Protein AF-A0A5C6AZK7-F1 (afdb_monomer)

Nearest PDB structures (foldseek):
  2qna-assembly1_A  TM=3.137E-01  e=2.833E+00  Homo sapiens
  3w5k-assembly1_A 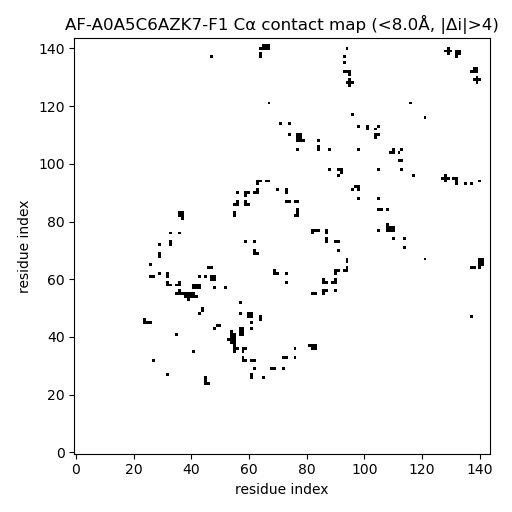 TM=3.340E-01  e=3.305E+00  Homo sapiens
  1qgr-assembly1_A  TM=3.904E-01  e=3.479E+00  Homo sapiens
  3ea5-assembly2_D  TM=3.467E-01  e=6.440E+00  Saccharomyces cerevisiae
  2gen-assembly1_A-2  TM=2.532E-01  e=9.710E+00  Pseudomonas aeruginosa PAO1

Solvent-accessible surface area (backbone atoms only — not comparable to full-atom values): 8734 Å² total; per-residue (Å²): 135,86,89,82,86,81,84,89,88,87,88,86,86,85,88,89,84,81,82,87,85,79,82,79,70,87,69,78,55,64,75,61,37,60,60,33,34,63,31,70,77,38,79,54,82,54,95,71,48,65,95,90,62,62,25,30,37,28,27,28,32,52,36,29,56,49,15,74,87,29,47,66,57,44,54,55,44,40,59,37,87,79,33,60,52,65,34,39,51,50,18,43,40,57,43,46,49,71,51,82,82,41,41,71,40,46,75,71,36,47,44,66,69,57,53,52,50,44,76,78,35,51,76,84,42,43,65,60,20,30,51,48,16,51,74,76,73,40,78,56,56,64,81,130

Structure (mmCIF, N/CA/C/O backbone):
data_AF-A0A5C6AZK7-F1
#
_entry.id   AF-A0A5C6AZK7-F1
#
loop_
_atom_site.group_PDB
_atom_site.id
_atom_site.type_symbol
_atom_site.label_atom_id
_atom_site.label_alt_id
_atom_site.label_comp_id
_atom_site.label_asym_id
_atom_site.label_entity_id
_atom_site.label_seq_id
_atom_site.pdbx_PDB_ins_code
_atom_site.Cartn_x
_atom_site.Cartn_y
_atom_site.Cartn_z
_atom_site.occupancy
_atom_site.B_iso_or_equiv
_atom_site.auth_seq_id
_atom_site.auth_comp_id
_atom_site.auth_asym_id
_atom_site.auth_atom_id
_atom_site.pdbx_PDB_model_num
ATOM 1 N N . MET A 1 1 ? -14.958 -15.723 -69.688 1.00 36.91 1 MET A N 1
ATOM 2 C CA . MET A 1 1 ? -13.549 -15.865 -69.261 1.00 36.91 1 MET A CA 1
ATOM 3 C C . MET A 1 1 ? -13.307 -14.846 -68.162 1.00 36.91 1 MET A C 1
ATOM 5 O O . MET A 1 1 ? -13.635 -13.685 -68.354 1.00 36.91 1 MET A O 1
ATOM 9 N N . ASN A 1 2 ? -12.886 -15.334 -66.996 1.00 36.19 2 ASN A N 1
ATOM 10 C CA . ASN A 1 2 ? -12.686 -14.588 -65.750 1.00 36.19 2 ASN A CA 1
ATOM 11 C C . ASN A 1 2 ? -11.473 -13.645 -65.801 1.00 36.19 2 ASN A C 1
ATOM 13 O O . ASN A 1 2 ? -10.623 -13.804 -66.673 1.00 36.19 2 ASN A O 1
ATOM 17 N N . THR A 1 3 ? -11.367 -12.823 -64.741 1.00 37.81 3 THR A N 1
ATOM 18 C CA . THR A 1 3 ? -10.213 -12.034 -64.236 1.00 37.81 3 THR A CA 1
ATOM 19 C C . THR A 1 3 ? -10.059 -10.628 -64.838 1.00 37.81 3 THR A C 1
ATOM 21 O O . THR A 1 3 ? -10.242 -10.465 -66.031 1.00 37.81 3 THR A O 1
ATOM 24 N N . LEU A 1 4 ? -9.775 -9.533 -64.115 1.00 42.53 4 LEU A N 1
ATOM 25 C CA . LEU A 1 4 ? -9.225 -9.289 -62.768 1.00 42.53 4 LEU A CA 1
ATOM 26 C C . LEU A 1 4 ? -9.571 -7.804 -62.416 1.00 42.53 4 LEU A C 1
ATOM 28 O O . LEU A 1 4 ? -9.311 -6.918 -63.219 1.00 42.53 4 LEU A O 1
ATOM 32 N N . HIS A 1 5 ? -10.429 -7.498 -61.440 1.00 37.88 5 HIS A N 1
ATOM 33 C CA . HIS A 1 5 ? -10.146 -7.147 -60.036 1.00 37.88 5 HIS A CA 1
ATOM 34 C C . HIS A 1 5 ? -9.378 -5.821 -59.767 1.00 37.88 5 HIS A C 1
ATOM 36 O O . HIS A 1 5 ? -8.161 -5.756 -59.867 1.00 37.88 5 HIS A O 1
ATOM 42 N N . LYS A 1 6 ? -10.150 -4.817 -59.311 1.00 38.66 6 LYS A N 1
ATOM 43 C CA . LYS A 1 6 ? -9.843 -3.757 -58.323 1.00 38.66 6 LYS A CA 1
ATOM 44 C C . LYS A 1 6 ? -8.545 -2.945 -58.488 1.00 38.66 6 LYS A C 1
ATOM 46 O O . LYS A 1 6 ? -7.556 -3.178 -57.803 1.00 38.66 6 LYS A O 1
ATOM 51 N N . SER A 1 7 ? -8.644 -1.867 -59.263 1.00 47.25 7 SER A N 1
ATOM 52 C CA . SER A 1 7 ? -7.929 -0.615 -58.978 1.00 47.25 7 SER A CA 1
ATOM 53 C C . SER A 1 7 ? -8.542 0.060 -57.744 1.00 47.25 7 SER A C 1
ATOM 55 O O . SER A 1 7 ? -9.745 -0.063 -57.527 1.00 47.25 7 SER A O 1
ATOM 57 N N . SER A 1 8 ? -7.724 0.802 -56.994 1.00 46.00 8 SER A N 1
ATOM 58 C CA . SER A 1 8 ? -8.048 1.518 -55.744 1.00 46.00 8 SER A CA 1
ATOM 59 C C . SER A 1 8 ? -7.886 0.674 -54.485 1.00 46.00 8 SER A C 1
ATOM 61 O O . SER A 1 8 ? -8.872 0.144 -53.997 1.00 46.00 8 SER A O 1
ATOM 63 N N . GLN A 1 9 ? -6.649 0.569 -53.978 1.00 43.56 9 GLN A N 1
ATOM 64 C CA . GLN A 1 9 ? -6.255 0.583 -52.551 1.00 43.56 9 GLN A CA 1
ATOM 65 C C . GLN A 1 9 ? -4.728 0.371 -52.462 1.00 43.56 9 GLN A C 1
ATOM 67 O O . GLN A 1 9 ? -4.267 -0.720 -52.153 1.00 43.56 9 GLN A O 1
ATOM 72 N N . LEU A 1 10 ? -3.920 1.384 -52.798 1.00 39.22 10 LEU A N 1
ATOM 73 C CA . LEU A 1 10 ? -2.449 1.313 -52.658 1.00 39.22 10 LEU A CA 1
ATOM 74 C C . LEU A 1 10 ? -1.818 2.608 -52.111 1.00 39.22 10 LEU A C 1
ATOM 76 O O . LEU A 1 10 ? -0.630 2.845 -52.277 1.00 39.22 10 LEU A O 1
ATOM 80 N N . PHE A 1 11 ? -2.594 3.441 -51.415 1.00 41.31 11 PHE A N 1
ATOM 81 C CA . PHE A 1 11 ? -2.104 4.676 -50.789 1.00 41.31 11 PHE A CA 1
ATOM 82 C C . PHE A 1 11 ? -2.561 4.755 -49.325 1.00 41.31 11 PHE A C 1
ATOM 84 O O . PHE A 1 11 ? -3.326 5.626 -48.937 1.00 41.31 11 PHE A O 1
ATOM 91 N N . ALA A 1 12 ? -2.151 3.779 -48.514 1.00 40.50 12 ALA A N 1
ATOM 92 C CA . ALA A 1 12 ? -2.325 3.818 -47.056 1.00 40.50 12 ALA A CA 1
ATOM 93 C C . ALA A 1 12 ? -1.260 2.970 -46.335 1.00 40.50 12 ALA A C 1
ATOM 95 O O . ALA A 1 12 ? -1.539 2.293 -45.353 1.00 40.50 12 ALA A O 1
ATOM 96 N N . LEU A 1 13 ? -0.032 2.966 -46.853 1.00 44.59 13 LEU A N 1
ATOM 97 C CA . LEU A 1 13 ? 1.117 2.319 -46.225 1.00 44.59 13 LEU A CA 1
ATOM 98 C C . LEU A 1 13 ? 2.269 3.314 -46.214 1.00 44.59 13 LEU A C 1
ATOM 100 O O . LEU A 1 13 ? 3.119 3.251 -47.089 1.00 44.59 13 LEU A O 1
ATOM 104 N N . LEU A 1 14 ? 2.248 4.268 -45.281 1.00 43.28 14 LEU A N 1
ATOM 105 C CA . LEU A 1 14 ? 3.421 4.999 -44.785 1.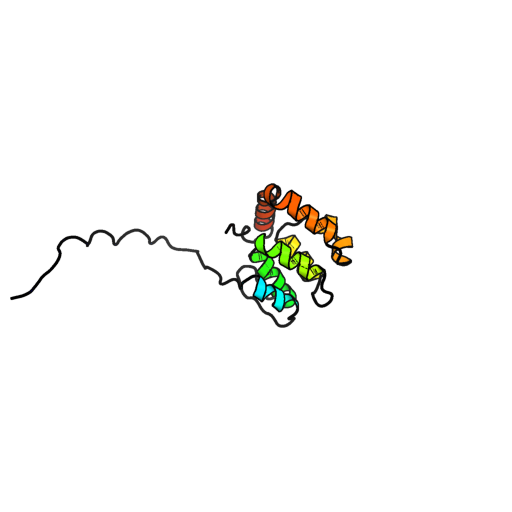00 43.28 14 LEU A CA 1
ATOM 106 C C . LEU A 1 14 ? 2.964 6.010 -43.722 1.00 43.28 14 LEU A C 1
ATOM 108 O O . LEU A 1 14 ? 2.045 6.778 -43.980 1.00 43.28 14 LEU A O 1
ATOM 112 N N . LEU A 1 15 ? 3.668 6.021 -42.582 1.00 43.25 15 LEU A N 1
ATOM 113 C CA . LEU A 1 15 ? 3.559 6.931 -41.421 1.00 43.25 15 LEU A CA 1
ATOM 114 C C . LEU A 1 15 ? 2.761 6.451 -40.197 1.00 43.25 15 LEU A C 1
ATOM 116 O O . LEU A 1 15 ? 1.959 7.199 -39.662 1.00 43.25 15 LEU A O 1
ATOM 120 N N . PHE A 1 16 ? 3.100 5.280 -39.653 1.00 41.47 16 PHE A N 1
ATOM 121 C CA . PHE A 1 16 ? 3.199 5.127 -38.190 1.00 41.47 16 PHE A CA 1
ATOM 122 C C . PHE A 1 16 ? 4.392 4.228 -37.853 1.00 41.47 16 PHE A C 1
ATOM 124 O O . PHE A 1 16 ? 4.260 3.097 -37.406 1.00 41.47 16 PHE A O 1
ATOM 131 N N . ALA A 1 17 ? 5.587 4.743 -38.135 1.00 43.84 17 ALA A N 1
ATOM 132 C CA . ALA A 1 17 ? 6.837 4.223 -37.600 1.00 43.84 17 ALA A CA 1
ATOM 133 C C . ALA A 1 17 ? 7.568 5.393 -36.931 1.00 43.84 17 ALA A C 1
ATOM 135 O O . ALA A 1 17 ? 8.399 6.056 -37.546 1.00 43.84 17 ALA A O 1
ATOM 136 N N . VAL A 1 18 ? 7.204 5.670 -35.677 1.00 46.47 18 VAL A N 1
ATOM 137 C CA . VAL A 1 18 ? 8.073 6.363 -34.720 1.00 46.47 18 VAL A CA 1
ATOM 138 C C . VAL A 1 18 ? 8.263 5.392 -33.561 1.00 46.47 18 VAL A C 1
ATOM 140 O O . VAL A 1 18 ? 7.301 4.879 -32.996 1.00 46.47 18 VAL A O 1
ATOM 143 N N . ALA A 1 19 ? 9.522 5.058 -33.322 1.00 43.28 19 ALA A N 1
ATOM 144 C CA . ALA A 1 19 ? 9.987 3.991 -32.457 1.00 43.28 19 ALA A CA 1
ATOM 145 C C . ALA A 1 19 ? 10.154 4.440 -30.994 1.00 43.28 19 ALA A C 1
ATOM 147 O O . ALA A 1 19 ? 10.606 5.557 -30.757 1.00 43.28 19 ALA A O 1
ATOM 148 N N . GLY A 1 20 ? 9.888 3.503 -30.067 1.00 37.19 20 GLY A N 1
ATOM 149 C CA . GLY A 1 20 ? 10.404 3.434 -28.685 1.00 37.19 20 GLY A CA 1
ATOM 150 C C . GLY A 1 20 ? 9.690 4.339 -27.669 1.00 37.19 20 GLY A C 1
ATOM 151 O O . GLY A 1 20 ? 9.679 5.545 -27.835 1.00 37.19 20 GLY A O 1
ATOM 152 N N . CYS A 1 21 ? 9.074 3.882 -26.577 1.00 34.00 21 CYS A N 1
ATOM 153 C CA . CYS A 1 21 ? 9.096 2.595 -25.887 1.00 34.00 21 CYS A CA 1
ATOM 154 C C . CYS A 1 21 ? 7.698 2.336 -25.304 1.00 34.00 21 CYS A C 1
ATOM 156 O O . CYS A 1 21 ? 7.207 3.113 -24.490 1.00 34.00 21 CYS A O 1
ATOM 158 N N . GLY A 1 22 ? 7.063 1.247 -25.720 1.00 38.22 22 GLY A N 1
ATOM 159 C CA . GLY A 1 22 ? 5.815 0.755 -25.150 1.00 38.22 22 GLY A CA 1
ATOM 160 C C . GLY A 1 22 ? 5.966 -0.730 -24.890 1.00 38.22 22 GLY A C 1
ATOM 161 O O . GLY A 1 22 ? 5.297 -1.534 -25.528 1.00 38.22 22 GLY A O 1
ATOM 162 N N . GLU A 1 23 ? 6.908 -1.115 -24.028 1.00 41.06 23 GLU A N 1
ATOM 163 C CA . GLU A 1 23 ? 6.880 -2.470 -23.489 1.00 41.06 23 GLU A CA 1
ATOM 164 C C . GLU A 1 23 ? 5.605 -2.562 -22.646 1.00 41.06 23 GLU A C 1
ATOM 166 O O . GLU A 1 23 ? 5.525 -2.035 -21.536 1.00 41.06 23 GLU A O 1
ATOM 171 N N . SER A 1 24 ? 4.551 -3.162 -23.204 1.00 53.34 24 SER A N 1
ATOM 172 C CA . SER A 1 24 ? 3.412 -3.598 -22.409 1.00 53.34 24 SER A CA 1
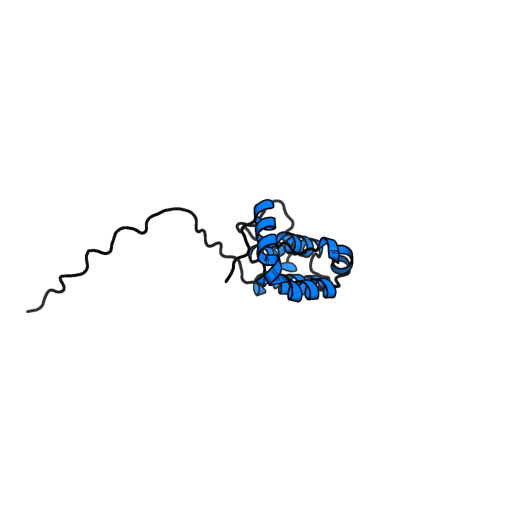ATOM 173 C C . SER A 1 24 ? 3.920 -4.737 -21.536 1.00 53.34 24 SER A C 1
ATOM 175 O O . SER A 1 24 ? 3.913 -5.900 -21.932 1.00 53.34 24 SER A O 1
ATOM 177 N N . TYR A 1 25 ? 4.461 -4.394 -20.374 1.00 62.25 25 TYR A N 1
ATOM 178 C CA . TYR A 1 25 ? 4.829 -5.394 -19.392 1.00 62.25 25 TYR A CA 1
ATOM 179 C C . TYR A 1 25 ? 3.558 -6.139 -18.996 1.00 62.25 25 TYR A C 1
ATOM 181 O O . TYR A 1 25 ? 2.588 -5.502 -18.567 1.00 62.25 25 TYR A O 1
ATOM 189 N N . ASP A 1 26 ? 3.578 -7.458 -19.180 1.00 75.31 26 ASP A N 1
ATOM 190 C CA . ASP A 1 26 ? 2.523 -8.365 -18.746 1.00 75.31 26 ASP A CA 1
ATOM 191 C C . ASP A 1 26 ? 2.563 -8.413 -17.215 1.00 75.31 26 ASP A C 1
ATOM 193 O O . ASP A 1 26 ? 3.343 -9.143 -16.597 1.00 75.31 26 ASP A O 1
ATOM 197 N N . VAL A 1 27 ? 1.843 -7.478 -16.593 1.00 80.75 27 VAL A N 1
ATOM 198 C CA . VAL A 1 27 ? 1.673 -7.459 -15.144 1.00 80.75 27 VAL A CA 1
ATOM 199 C C . VAL A 1 27 ? 0.572 -8.467 -14.835 1.00 80.75 27 VAL A C 1
ATOM 201 O O . VAL A 1 27 ? -0.524 -8.310 -15.376 1.00 80.75 27 VAL A O 1
ATOM 204 N N . PRO A 1 28 ? 0.831 -9.483 -13.990 1.00 89.38 28 PRO A N 1
ATOM 205 C CA . PRO A 1 28 ? -0.190 -10.458 -13.643 1.00 89.38 28 PRO A CA 1
ATOM 206 C C . PRO A 1 28 ? -1.428 -9.783 -13.039 1.00 89.38 28 PRO A C 1
ATOM 208 O O . PRO A 1 28 ? -1.303 -8.727 -12.409 1.00 89.38 28 PRO A O 1
ATOM 211 N N . PRO A 1 29 ? -2.620 -10.374 -13.208 1.00 91.75 29 PRO A N 1
ATOM 212 C CA . PRO A 1 29 ? -3.846 -9.818 -12.657 1.00 91.75 29 PRO A CA 1
ATOM 213 C C . PRO A 1 29 ? -3.784 -9.743 -11.127 1.00 91.75 29 PRO A C 1
ATOM 215 O O . PRO A 1 29 ? -3.146 -10.574 -10.475 1.00 91.75 29 PRO A O 1
ATOM 218 N N . VAL A 1 30 ? -4.491 -8.761 -10.561 1.00 93.38 30 VAL A N 1
ATOM 219 C CA . VAL A 1 30 ? -4.533 -8.493 -9.113 1.00 93.38 30 VAL A CA 1
ATOM 220 C C . VAL A 1 30 ? -4.880 -9.752 -8.314 1.00 93.38 30 VAL A C 1
ATOM 222 O O . VAL A 1 30 ? -4.165 -10.077 -7.372 1.00 93.38 30 VAL A O 1
ATOM 225 N N . ASP A 1 31 ? -5.891 -10.513 -8.742 1.00 93.62 31 ASP A N 1
ATOM 226 C CA . ASP A 1 31 ? -6.330 -11.734 -8.051 1.00 93.62 31 ASP A CA 1
ATOM 227 C C . ASP A 1 31 ? -5.236 -12.806 -7.986 1.00 93.62 31 ASP A C 1
ATOM 229 O O . ASP A 1 31 ? -5.093 -13.498 -6.980 1.00 93.62 31 ASP A O 1
ATOM 233 N N . GLN A 1 32 ? -4.427 -12.934 -9.042 1.00 94.12 32 GLN A N 1
ATOM 234 C CA . GLN A 1 32 ? -3.290 -13.850 -9.029 1.00 94.12 32 GLN A CA 1
ATOM 235 C C . GLN A 1 32 ? -2.228 -13.356 -8.045 1.00 94.12 32 GLN A C 1
ATOM 237 O O . GLN A 1 32 ? -1.731 -14.130 -7.233 1.00 94.12 32 GLN A O 1
ATOM 242 N N . LEU A 1 33 ? -1.892 -12.065 -8.091 1.00 93.56 33 LEU A N 1
ATOM 243 C CA . LEU A 1 33 ? -0.895 -11.480 -7.193 1.00 93.56 33 LEU A CA 1
ATOM 244 C C . LEU A 1 33 ? -1.322 -11.540 -5.722 1.00 93.56 33 LEU A C 1
ATOM 246 O O . LEU A 1 33 ? -0.460 -11.694 -4.863 1.00 93.56 33 LEU A O 1
ATOM 250 N N . ALA A 1 34 ? -2.624 -11.478 -5.433 1.00 94.31 34 ALA A N 1
ATOM 251 C CA . ALA A 1 34 ? -3.165 -11.642 -4.087 1.00 94.31 34 ALA A CA 1
ATOM 252 C C . ALA A 1 34 ? -2.790 -13.005 -3.483 1.00 94.31 34 ALA A C 1
ATOM 254 O O . ALA A 1 34 ? -2.380 -13.078 -2.328 1.00 94.31 34 ALA A O 1
ATOM 255 N N . VAL A 1 35 ? -2.864 -14.079 -4.278 1.00 94.25 35 VAL A N 1
ATOM 256 C CA . VAL A 1 35 ? -2.426 -15.424 -3.865 1.00 94.25 35 VAL A CA 1
ATOM 257 C C . VAL A 1 35 ? -0.914 -15.449 -3.626 1.00 94.25 35 VAL A C 1
ATOM 259 O O . VAL A 1 35 ? -0.439 -16.004 -2.635 1.00 94.25 35 VAL A O 1
ATOM 262 N N . GLU A 1 36 ? -0.150 -14.814 -4.513 1.00 94.94 36 GLU A N 1
ATOM 263 C CA . GLU A 1 36 ? 1.315 -14.817 -4.465 1.00 94.94 36 GLU A CA 1
ATOM 264 C C . GLU A 1 36 ? 1.901 -13.989 -3.308 1.00 94.94 36 GLU A C 1
ATOM 266 O O . GLU A 1 36 ? 3.065 -14.178 -2.960 1.00 94.94 36 GLU A O 1
ATOM 271 N N . LEU A 1 37 ? 1.114 -13.133 -2.640 1.00 94.38 37 LEU A N 1
ATOM 272 C CA . LEU A 1 37 ? 1.542 -12.430 -1.419 1.00 94.38 37 LEU A CA 1
ATOM 273 C C . LEU A 1 37 ? 1.930 -13.381 -0.278 1.00 94.38 37 LEU A C 1
ATOM 275 O O . LEU A 1 37 ? 2.708 -13.004 0.595 1.00 94.38 37 LEU A O 1
ATOM 279 N N . ARG A 1 38 ? 1.423 -14.618 -0.285 1.00 93.31 38 ARG A N 1
ATOM 280 C CA . ARG A 1 38 ? 1.798 -15.658 0.687 1.00 93.31 38 ARG A CA 1
ATOM 281 C C . ARG A 1 38 ? 2.969 -16.520 0.226 1.00 93.31 38 ARG A C 1
ATOM 283 O O . ARG A 1 38 ? 3.436 -17.369 0.978 1.00 93.31 38 ARG A O 1
ATOM 290 N N . ASN A 1 39 ? 3.420 -16.355 -1.016 1.00 91.88 39 ASN A N 1
ATOM 291 C CA . ASN A 1 39 ? 4.425 -17.210 -1.623 1.00 91.88 39 ASN A CA 1
ATOM 292 C C . ASN A 1 39 ? 5.814 -16.556 -1.535 1.00 91.88 39 ASN A C 1
ATOM 294 O O . ASN A 1 39 ? 6.162 -15.717 -2.372 1.00 91.88 39 ASN A O 1
ATOM 298 N N . PRO A 1 40 ? 6.671 -16.973 -0.584 1.00 85.75 40 PRO A N 1
ATOM 299 C CA . PRO A 1 40 ? 8.022 -16.448 -0.460 1.00 85.75 40 PRO A CA 1
ATOM 300 C C . PRO A 1 40 ? 8.950 -16.946 -1.564 1.00 85.75 40 PRO A C 1
ATOM 302 O O . PRO A 1 40 ? 10.133 -16.648 -1.502 1.00 85.75 40 PRO A O 1
ATOM 305 N N . GLU A 1 41 ? 8.463 -17.679 -2.568 1.00 88.00 41 GLU A N 1
ATOM 306 C CA . GLU A 1 41 ? 9.238 -18.013 -3.758 1.00 88.00 41 GLU A CA 1
ATOM 307 C C . GLU A 1 41 ? 8.819 -17.238 -5.008 1.00 88.00 41 GLU A C 1
ATOM 309 O O . GLU A 1 41 ? 9.522 -17.279 -6.023 1.00 88.00 41 GLU A O 1
ATOM 314 N N . TYR A 1 42 ? 7.734 -16.466 -4.951 1.00 89.56 42 TYR A N 1
ATOM 315 C CA . TYR A 1 42 ? 7.258 -15.719 -6.104 1.00 89.56 42 TYR A CA 1
ATOM 316 C C . TYR A 1 42 ? 8.268 -14.652 -6.554 1.00 89.56 42 TYR A C 1
ATOM 318 O O . TYR A 1 42 ? 8.639 -13.752 -5.806 1.00 89.56 42 TYR A O 1
ATOM 326 N N . ARG A 1 43 ? 8.726 -14.730 -7.808 1.00 86.94 43 ARG A N 1
ATOM 327 C CA . ARG A 1 43 ? 9.668 -13.763 -8.394 1.00 86.94 43 ARG A CA 1
ATOM 328 C C . ARG A 1 43 ? 9.028 -13.065 -9.585 1.00 86.94 43 ARG A C 1
ATOM 330 O O . ARG A 1 43 ? 9.017 -13.594 -10.694 1.00 86.94 43 ARG A O 1
ATOM 337 N N . TRP A 1 44 ? 8.567 -11.838 -9.384 1.00 86.06 44 TRP A N 1
ATOM 338 C CA . TRP A 1 44 ? 8.176 -10.962 -10.486 1.00 86.06 44 TRP A CA 1
ATOM 339 C C . TRP A 1 44 ? 9.388 -10.208 -11.040 1.00 86.06 44 TRP A C 1
ATOM 341 O O . TRP A 1 44 ? 10.215 -9.735 -10.264 1.00 86.06 44 TRP A O 1
ATOM 351 N N . LYS A 1 45 ? 9.493 -10.096 -12.371 1.00 83.44 45 LYS A N 1
ATOM 352 C CA . LYS A 1 45 ? 10.607 -9.441 -13.091 1.00 83.44 45 LYS A CA 1
ATOM 353 C C . LYS A 1 45 ? 10.162 -8.253 -13.958 1.00 83.44 45 LYS A C 1
ATOM 355 O O . LYS A 1 45 ? 10.804 -7.942 -14.954 1.00 83.44 45 LYS A O 1
ATOM 360 N N . GLY A 1 46 ? 9.038 -7.622 -13.620 1.00 80.88 46 GLY A N 1
ATOM 361 C CA . GLY A 1 46 ? 8.522 -6.480 -14.379 1.00 80.88 46 GLY A CA 1
ATOM 362 C C . GLY A 1 46 ? 9.268 -5.162 -14.113 1.00 80.88 46 GLY A C 1
ATOM 363 O O . GLY A 1 46 ? 10.266 -5.144 -13.399 1.00 80.88 46 GLY A O 1
ATOM 364 N N . PRO A 1 47 ? 8.777 -4.030 -14.642 1.00 75.25 47 PRO A N 1
ATOM 365 C CA . PRO A 1 47 ? 9.496 -2.749 -14.661 1.00 75.25 47 PRO A CA 1
ATOM 366 C C . PRO A 1 47 ? 9.699 -2.144 -13.268 1.00 75.25 47 PRO A C 1
ATOM 368 O O . PRO A 1 47 ? 10.629 -1.375 -13.056 1.00 75.25 47 PRO A O 1
ATOM 371 N N . CYS A 1 48 ? 8.842 -2.508 -12.310 1.00 77.62 48 CYS A N 1
ATOM 372 C CA . CYS A 1 48 ? 8.983 -2.115 -10.911 1.00 77.62 48 CYS A CA 1
ATOM 373 C C . CYS A 1 48 ? 9.771 -3.166 -10.080 1.00 77.62 48 CYS A C 1
ATOM 375 O O . CYS A 1 48 ? 9.935 -3.008 -8.866 1.00 77.62 48 CYS A O 1
ATOM 377 N N . SER A 1 49 ? 10.277 -4.242 -10.701 1.00 75.38 49 SER A N 1
ATOM 378 C CA . SER A 1 49 ? 11.114 -5.258 -10.046 1.00 75.38 49 SER A CA 1
ATOM 379 C C . SER A 1 49 ? 12.506 -4.713 -9.727 1.00 75.38 49 SER A C 1
ATOM 381 O O . SER A 1 49 ? 13.109 -4.002 -10.528 1.00 75.38 49 SER A O 1
ATOM 383 N N . ARG A 1 50 ? 13.041 -5.090 -8.563 1.00 68.50 50 ARG A N 1
ATOM 384 C CA . ARG A 1 50 ? 14.470 -4.994 -8.254 1.00 68.50 50 ARG A CA 1
ATOM 385 C C . ARG A 1 50 ? 14.932 -6.364 -7.766 1.00 68.50 50 ARG A C 1
ATOM 387 O O . ARG A 1 50 ? 14.281 -6.960 -6.913 1.00 68.50 50 ARG A O 1
ATOM 394 N N . GLU A 1 51 ? 16.001 -6.884 -8.362 1.00 63.44 51 GLU A N 1
ATOM 395 C CA . GLU A 1 51 ? 16.463 -8.267 -8.151 1.00 63.44 51 GLU A CA 1
ATOM 396 C C . GLU A 1 51 ? 17.056 -8.520 -6.753 1.00 63.44 51 GLU A C 1
ATOM 398 O O . GLU A 1 51 ? 17.286 -9.666 -6.383 1.00 63.44 51 GLU A O 1
ATOM 403 N N . ASP A 1 52 ? 17.287 -7.470 -5.965 1.00 68.00 52 ASP A N 1
ATOM 404 C CA . ASP A 1 52 ? 17.949 -7.508 -4.660 1.00 68.00 52 ASP A CA 1
ATOM 405 C C . ASP A 1 52 ? 17.006 -7.781 -3.473 1.00 68.00 52 ASP A C 1
ATOM 407 O O . ASP A 1 52 ? 17.434 -7.665 -2.324 1.00 68.00 52 ASP A O 1
ATOM 411 N N . ARG A 1 53 ? 15.727 -8.121 -3.703 1.00 67.81 53 ARG A N 1
ATOM 412 C CA . ARG A 1 53 ? 14.705 -8.129 -2.641 1.00 67.81 53 ARG A CA 1
ATOM 413 C C . ARG A 1 53 ? 14.032 -9.482 -2.368 1.00 67.81 53 ARG A C 1
ATOM 415 O O . ARG A 1 53 ? 14.144 -10.442 -3.123 1.00 67.81 53 ARG A O 1
ATOM 422 N N . ILE A 1 54 ? 13.358 -9.550 -1.214 1.00 69.69 54 ILE A N 1
ATOM 423 C CA . ILE A 1 54 ? 12.654 -10.737 -0.701 1.00 69.69 54 ILE A CA 1
ATOM 424 C C . ILE A 1 54 ? 11.423 -11.041 -1.573 1.00 69.69 54 ILE A C 1
ATOM 426 O O . ILE A 1 54 ? 10.730 -10.108 -1.956 1.00 69.69 54 ILE A O 1
ATOM 430 N N . PRO A 1 55 ? 11.071 -12.305 -1.848 1.00 73.81 55 PRO A N 1
ATOM 431 C CA . PRO A 1 55 ? 10.098 -12.644 -2.899 1.00 73.81 55 PRO A CA 1
ATOM 432 C C . PRO A 1 55 ? 8.645 -12.233 -2.605 1.00 73.81 55 PRO A C 1
ATOM 434 O O . PRO A 1 55 ? 7.946 -11.804 -3.517 1.00 73.81 55 PRO A O 1
ATOM 437 N N . VAL A 1 56 ? 8.203 -12.235 -1.340 1.00 75.62 56 VAL A N 1
ATOM 438 C CA . VAL A 1 56 ? 6.883 -11.676 -0.955 1.00 75.62 56 VAL A CA 1
ATOM 439 C C . VAL A 1 56 ? 6.759 -10.204 -1.371 1.00 75.62 56 VAL A C 1
ATOM 441 O O . VAL A 1 56 ? 5.722 -9.762 -1.872 1.00 75.62 56 VAL A O 1
ATOM 444 N N . LEU A 1 57 ? 7.862 -9.457 -1.295 1.00 83.56 57 LEU A N 1
ATOM 445 C CA . LEU A 1 57 ? 7.914 -8.087 -1.783 1.00 83.56 57 LEU A CA 1
ATOM 446 C C . LEU A 1 57 ? 7.765 -8.009 -3.311 1.00 83.56 57 LEU A C 1
ATOM 448 O O . LEU A 1 57 ? 7.295 -6.995 -3.817 1.00 83.56 57 LEU A O 1
ATOM 452 N N . HIS A 1 58 ? 8.121 -9.045 -4.079 1.00 87.94 58 HIS A N 1
ATOM 453 C CA . HIS A 1 58 ? 7.917 -9.032 -5.532 1.00 87.94 58 HIS A CA 1
ATOM 454 C C . HIS A 1 58 ? 6.427 -9.040 -5.898 1.00 87.94 58 HIS A C 1
ATOM 456 O O . HIS A 1 58 ? 6.047 -8.335 -6.832 1.00 87.94 58 HIS A O 1
ATOM 462 N N . ALA A 1 59 ? 5.584 -9.786 -5.173 1.00 92.69 59 ALA A N 1
ATOM 463 C CA . ALA A 1 59 ? 4.130 -9.759 -5.368 1.00 92.69 59 ALA A CA 1
ATOM 464 C C . ALA A 1 59 ? 3.548 -8.394 -4.972 1.00 92.69 59 ALA A C 1
ATOM 466 O O . ALA A 1 59 ? 2.856 -7.757 -5.768 1.00 92.69 59 ALA A O 1
ATOM 467 N N . ALA A 1 60 ? 3.919 -7.891 -3.792 1.00 94.25 60 ALA A N 1
ATOM 468 C CA . ALA A 1 60 ? 3.481 -6.585 -3.304 1.00 94.25 60 ALA A CA 1
ATOM 469 C C . ALA A 1 60 ? 3.926 -5.426 -4.224 1.00 94.25 60 ALA A C 1
ATOM 471 O O . ALA A 1 60 ? 3.148 -4.519 -4.509 1.00 94.25 60 ALA A O 1
ATOM 472 N N . ARG A 1 61 ? 5.138 -5.475 -4.790 1.00 90.19 61 ARG A N 1
ATOM 473 C CA . ARG A 1 61 ? 5.613 -4.490 -5.783 1.00 90.19 61 ARG A CA 1
ATOM 474 C C . ARG A 1 61 ? 4.921 -4.614 -7.127 1.00 90.19 61 ARG A C 1
ATOM 476 O O . ARG A 1 61 ? 4.711 -3.600 -7.786 1.00 90.19 61 ARG A O 1
ATOM 483 N N . ALA A 1 62 ? 4.586 -5.828 -7.564 1.00 91.88 62 ALA A N 1
ATOM 484 C CA . ALA A 1 62 ? 3.787 -6.004 -8.772 1.00 91.88 62 ALA A CA 1
ATOM 485 C C . ALA A 1 62 ? 2.440 -5.286 -8.613 1.00 91.88 62 ALA A C 1
ATOM 487 O O . ALA A 1 62 ? 2.070 -4.492 -9.477 1.00 91.88 62 ALA A O 1
ATOM 488 N N . LEU A 1 63 ? 1.790 -5.454 -7.456 1.00 94.00 63 LEU A N 1
ATOM 489 C CA . LEU A 1 63 ? 0.587 -4.716 -7.063 1.00 94.00 63 LEU A CA 1
ATOM 490 C C . LEU A 1 63 ? 0.835 -3.197 -6.998 1.00 94.00 63 LEU A C 1
ATOM 492 O O . LEU A 1 63 ? 0.077 -2.427 -7.583 1.00 94.00 63 LEU A O 1
ATOM 496 N N . ALA A 1 64 ? 1.943 -2.743 -6.406 1.00 92.62 64 ALA A N 1
ATOM 497 C CA . ALA A 1 64 ? 2.314 -1.324 -6.410 1.00 92.62 64 ALA A CA 1
ATOM 498 C C . ALA A 1 64 ? 2.550 -0.762 -7.824 1.00 92.62 64 ALA A C 1
ATOM 500 O O . ALA A 1 64 ? 2.367 0.432 -8.070 1.00 92.62 64 ALA A O 1
ATOM 501 N N . CYS A 1 65 ? 2.958 -1.603 -8.775 1.00 90.19 65 CYS A N 1
ATOM 502 C CA . CYS A 1 65 ? 3.117 -1.221 -10.174 1.00 90.19 65 CYS A CA 1
ATOM 503 C C . CYS A 1 65 ? 1.769 -1.077 -10.896 1.00 90.19 65 CYS A C 1
ATOM 505 O O . CYS A 1 65 ? 1.660 -0.244 -11.796 1.00 90.19 65 CYS A O 1
ATOM 507 N N . ILE A 1 66 ? 0.753 -1.849 -10.492 1.00 91.19 66 ILE A N 1
ATOM 508 C CA . ILE A 1 66 ? -0.639 -1.680 -10.937 1.00 91.19 66 ILE A CA 1
ATOM 509 C C . ILE A 1 66 ? -1.187 -0.348 -10.402 1.00 91.19 66 ILE A C 1
ATOM 511 O O . ILE A 1 66 ? -1.690 0.465 -11.177 1.00 91.19 66 ILE A O 1
ATOM 515 N N . GLY A 1 67 ? -0.994 -0.079 -9.107 1.00 91.12 67 GLY A N 1
ATOM 516 C CA . GLY A 1 67 ? -1.361 1.182 -8.466 1.00 91.12 67 GLY A CA 1
ATOM 517 C C . GLY A 1 67 ? -2.738 1.143 -7.804 1.00 91.12 67 GLY A C 1
ATOM 518 O O . GLY A 1 67 ? -3.006 0.236 -7.024 1.00 91.12 67 GLY A O 1
ATOM 519 N N . ASP A 1 68 ? -3.589 2.136 -8.072 1.00 93.06 68 ASP A N 1
ATOM 520 C CA . ASP A 1 68 ? -4.851 2.372 -7.346 1.00 93.06 68 ASP A CA 1
ATOM 521 C C . ASP A 1 68 ? -5.761 1.129 -7.285 1.00 93.06 68 ASP A C 1
ATOM 523 O O . ASP A 1 68 ? -6.301 0.824 -6.222 1.00 93.06 68 ASP A O 1
ATOM 527 N N . ASP A 1 69 ? -5.866 0.370 -8.382 1.00 92.25 69 ASP A N 1
ATOM 528 C CA . ASP A 1 69 ? -6.696 -0.846 -8.460 1.00 92.25 69 ASP A CA 1
ATOM 529 C C . ASP A 1 69 ? -6.236 -1.949 -7.492 1.00 92.25 69 ASP A C 1
ATOM 531 O O . ASP A 1 69 ? -7.022 -2.804 -7.091 1.00 92.25 69 ASP A O 1
ATOM 535 N N . ALA A 1 70 ? -4.961 -1.934 -7.100 1.00 95.56 70 ALA A N 1
ATOM 536 C CA . ALA A 1 70 ? -4.384 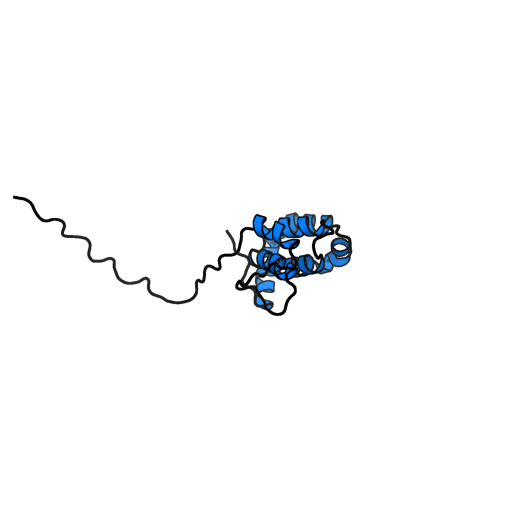-2.916 -6.194 1.00 95.56 70 ALA A CA 1
ATOM 537 C C . ALA A 1 70 ? -4.522 -2.536 -4.713 1.00 95.56 70 ALA A C 1
ATOM 539 O O . ALA A 1 70 ? -4.300 -3.382 -3.844 1.00 95.56 70 ALA A O 1
ATOM 540 N N . VAL A 1 71 ? -4.885 -1.286 -4.400 1.00 97.00 71 VAL A N 1
ATOM 541 C CA . VAL A 1 71 ? -4.967 -0.805 -3.013 1.00 97.00 71 VAL A CA 1
ATOM 542 C C . VAL A 1 71 ? -5.938 -1.634 -2.164 1.00 97.00 71 VAL A C 1
ATOM 544 O O . VAL A 1 71 ? -5.518 -2.069 -1.093 1.00 97.00 71 VAL A O 1
ATOM 547 N N . PRO A 1 72 ? -7.175 -1.948 -2.609 1.00 97.81 72 PRO A N 1
ATOM 548 C CA . PRO A 1 72 ? -8.080 -2.785 -1.818 1.00 97.81 72 PRO A CA 1
ATOM 549 C C . PRO A 1 72 ? -7.499 -4.171 -1.509 1.00 97.81 72 PRO A C 1
ATOM 551 O O . PRO A 1 72 ? -7.651 -4.670 -0.401 1.00 97.81 72 PRO A O 1
ATOM 554 N N . THR A 1 73 ? -6.785 -4.774 -2.464 1.00 98.06 73 THR A N 1
ATOM 555 C CA . THR A 1 73 ? -6.137 -6.084 -2.284 1.00 98.06 73 THR A CA 1
ATOM 556 C C . THR A 1 73 ? -4.994 -6.024 -1.278 1.00 98.06 73 THR A C 1
ATOM 558 O O . THR A 1 73 ? -4.866 -6.912 -0.443 1.00 98.06 73 THR A O 1
ATOM 561 N N . LEU A 1 74 ? -4.176 -4.971 -1.321 1.00 98.12 74 LEU A N 1
ATOM 562 C CA . LEU A 1 74 ? -3.098 -4.766 -0.351 1.00 98.12 74 LEU A CA 1
ATOM 563 C C . LEU A 1 74 ? -3.644 -4.521 1.065 1.00 98.12 74 LEU A C 1
ATOM 565 O O . LEU A 1 74 ? -3.092 -5.054 2.025 1.00 98.12 74 LEU A O 1
ATOM 569 N N . LEU A 1 75 ? -4.730 -3.754 1.203 1.00 98.31 75 LEU A N 1
ATOM 570 C CA . LEU A 1 75 ? -5.372 -3.498 2.498 1.00 98.31 75 LEU A CA 1
ATOM 571 C C . LEU A 1 75 ? -6.036 -4.756 3.072 1.00 98.31 75 LEU A C 1
ATOM 573 O O . LEU A 1 75 ? -5.914 -5.014 4.267 1.00 98.31 75 LEU A O 1
ATOM 577 N N . ASP A 1 76 ? -6.666 -5.582 2.234 1.00 98.00 76 ASP A N 1
ATOM 578 C CA . ASP A 1 76 ? -7.203 -6.874 2.671 1.00 98.00 76 ASP A CA 1
ATOM 579 C C . ASP A 1 76 ? -6.082 -7.836 3.096 1.00 98.00 76 ASP A C 1
ATOM 581 O O . ASP A 1 76 ? -6.126 -8.413 4.182 1.00 98.00 76 ASP A O 1
ATOM 585 N N . ALA A 1 77 ? -5.006 -7.919 2.307 1.00 97.25 77 ALA A N 1
ATOM 586 C CA . ALA A 1 77 ? -3.843 -8.743 2.624 1.00 97.25 77 ALA A CA 1
ATOM 587 C C . ALA A 1 77 ? -3.121 -8.315 3.913 1.00 97.25 77 ALA A C 1
ATOM 589 O O . ALA A 1 77 ? -2.553 -9.155 4.608 1.00 97.25 77 ALA A O 1
ATOM 590 N N . ALA A 1 78 ? -3.162 -7.032 4.287 1.00 97.69 78 ALA A N 1
ATOM 591 C CA . ALA A 1 78 ? -2.593 -6.556 5.549 1.00 97.69 78 ALA A CA 1
ATOM 592 C C . ALA A 1 78 ? -3.220 -7.238 6.782 1.00 97.69 78 ALA A C 1
ATOM 594 O O . ALA A 1 78 ? -2.548 -7.417 7.801 1.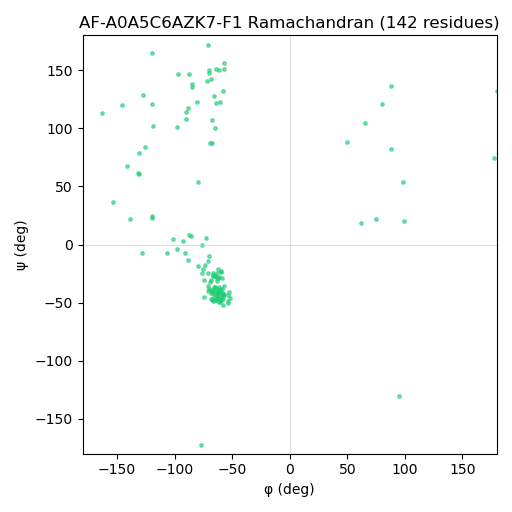00 97.69 78 ALA A O 1
ATOM 595 N N . LYS A 1 79 ? -4.487 -7.662 6.689 1.00 97.69 79 LYS A N 1
ATOM 596 C CA . LYS A 1 79 ? -5.225 -8.339 7.771 1.00 97.69 79 LYS A CA 1
ATOM 597 C C . LYS A 1 79 ? -4.758 -9.784 7.979 1.00 97.69 79 LYS A C 1
ATOM 599 O O . LYS A 1 79 ? -5.021 -10.375 9.025 1.00 97.69 79 LYS A O 1
ATOM 604 N N . ASP A 1 80 ? -4.062 -10.356 7.000 1.00 96.19 80 ASP A N 1
ATOM 605 C CA . ASP A 1 80 ? -3.667 -11.759 6.973 1.00 96.19 80 ASP A CA 1
ATOM 606 C C . ASP A 1 80 ? -2.310 -11.999 7.659 1.00 96.19 80 ASP A C 1
ATOM 608 O O . ASP A 1 80 ? -1.284 -11.509 7.174 1.00 96.19 80 ASP A O 1
ATOM 612 N N . PRO A 1 81 ? -2.250 -12.779 8.756 1.00 94.94 81 PRO A N 1
ATOM 613 C CA . PRO A 1 81 ? -1.008 -13.028 9.483 1.00 94.94 81 PRO A CA 1
ATOM 614 C C . PRO A 1 81 ? 0.071 -13.757 8.669 1.00 94.94 81 PRO A C 1
ATOM 616 O O . PRO A 1 81 ? 1.241 -13.658 9.037 1.00 94.94 81 PRO A O 1
ATOM 619 N N . GLU A 1 82 ? -0.288 -14.469 7.594 1.00 93.50 82 GLU A N 1
ATOM 620 C CA . GLU A 1 82 ? 0.672 -15.164 6.722 1.00 93.50 82 GLU A CA 1
ATOM 621 C C . GLU A 1 82 ? 1.365 -14.221 5.730 1.00 93.50 82 GLU A C 1
ATOM 623 O O . GLU A 1 82 ? 2.419 -14.557 5.188 1.00 93.50 82 GLU A O 1
ATOM 628 N N . VAL A 1 83 ? 0.798 -13.035 5.501 1.00 94.50 83 VAL A N 1
ATOM 629 C CA . VAL A 1 83 ? 1.373 -12.018 4.619 1.00 94.50 83 VAL A CA 1
ATOM 630 C C . VAL A 1 83 ? 2.391 -11.180 5.389 1.00 94.50 83 VAL A C 1
ATOM 632 O O . VAL A 1 83 ? 2.137 -10.727 6.512 1.00 94.50 83 VAL A O 1
ATOM 635 N N . ASP A 1 84 ? 3.544 -10.933 4.765 1.00 94.31 84 ASP A N 1
ATOM 636 C CA . ASP A 1 84 ? 4.553 -10.017 5.294 1.00 94.31 84 ASP A CA 1
ATOM 637 C C . ASP A 1 84 ? 4.039 -8.571 5.268 1.00 94.31 84 ASP A C 1
ATOM 639 O O . ASP A 1 84 ? 3.939 -7.933 4.216 1.00 94.31 84 ASP A O 1
ATOM 643 N N . ILE A 1 85 ? 3.726 -8.044 6.452 1.00 95.44 85 ILE A N 1
ATOM 644 C CA . ILE A 1 85 ? 3.137 -6.712 6.603 1.00 95.44 85 ILE A CA 1
ATOM 645 C C . ILE A 1 85 ? 4.087 -5.596 6.152 1.00 95.44 85 ILE A C 1
ATOM 647 O O . ILE A 1 85 ? 3.630 -4.555 5.684 1.00 95.44 85 ILE A O 1
ATOM 651 N N . ILE A 1 86 ? 5.404 -5.818 6.226 1.00 94.50 86 ILE A N 1
ATOM 652 C CA . ILE A 1 86 ? 6.398 -4.842 5.767 1.00 94.50 86 ILE A CA 1
ATOM 653 C C . ILE A 1 86 ? 6.347 -4.708 4.245 1.00 94.50 86 ILE A C 1
ATOM 655 O O . ILE A 1 86 ? 6.350 -3.594 3.725 1.00 94.50 86 ILE A O 1
ATOM 659 N N . SER A 1 87 ? 6.205 -5.822 3.523 1.00 93.31 87 SER A N 1
ATOM 660 C CA . SER A 1 87 ? 6.024 -5.797 2.071 1.00 93.31 87 SER A CA 1
ATOM 661 C C . SER A 1 87 ? 4.756 -5.050 1.646 1.00 93.31 87 SER A C 1
ATOM 663 O O . SER A 1 87 ? 4.780 -4.302 0.668 1.00 93.31 87 SER A O 1
ATOM 665 N N . VAL A 1 88 ? 3.660 -5.210 2.394 1.00 96.31 88 VAL A N 1
ATOM 666 C CA . VAL A 1 88 ? 2.406 -4.475 2.155 1.00 96.31 88 VAL A CA 1
ATOM 667 C C . VAL A 1 88 ? 2.574 -2.982 2.441 1.00 96.31 88 VAL A C 1
ATOM 669 O O . VAL A 1 88 ? 2.188 -2.157 1.613 1.00 96.31 88 VAL A O 1
ATOM 672 N N . HIS A 1 89 ? 3.189 -2.627 3.572 1.00 96.88 89 HIS A N 1
ATOM 673 C CA . HIS A 1 89 ? 3.518 -1.243 3.920 1.00 96.88 89 HIS A CA 1
ATOM 674 C C . HIS A 1 89 ? 4.327 -0.564 2.809 1.00 96.88 89 HIS A C 1
ATOM 676 O O . HIS A 1 89 ? 3.961 0.519 2.347 1.00 96.88 89 HIS A O 1
ATOM 682 N N . ASP A 1 90 ? 5.396 -1.214 2.346 1.00 93.50 90 ASP A N 1
ATOM 683 C CA . ASP A 1 90 ? 6.264 -0.681 1.299 1.00 93.50 90 ASP A CA 1
ATOM 684 C C . ASP A 1 90 ? 5.507 -0.496 -0.017 1.00 93.50 90 ASP A C 1
ATOM 686 O O . ASP A 1 90 ? 5.639 0.546 -0.653 1.00 93.50 90 ASP A O 1
ATOM 690 N N . ALA A 1 91 ? 4.665 -1.456 -0.407 1.00 94.69 91 ALA A N 1
ATOM 691 C CA . ALA A 1 91 ? 3.852 -1.346 -1.614 1.00 94.69 91 ALA A CA 1
ATOM 692 C C . ALA A 1 91 ? 2.851 -0.184 -1.544 1.00 94.69 91 ALA A C 1
ATOM 694 O O . ALA A 1 91 ? 2.752 0.604 -2.484 1.00 94.69 91 ALA A O 1
ATOM 695 N N . LEU A 1 92 ? 2.136 -0.032 -0.427 1.00 96.81 92 LEU A N 1
ATOM 696 C CA . LEU A 1 92 ? 1.203 1.080 -0.219 1.00 96.81 92 LEU A CA 1
ATOM 697 C C . LEU A 1 92 ? 1.934 2.435 -0.200 1.00 96.81 92 LEU A C 1
ATOM 699 O O . LEU A 1 92 ? 1.441 3.411 -0.771 1.00 96.81 92 LEU A O 1
ATOM 703 N N . SER A 1 93 ? 3.134 2.484 0.384 1.00 95.25 93 SER A N 1
ATOM 704 C CA . SER A 1 93 ? 4.025 3.648 0.340 1.00 95.25 93 SER A CA 1
ATOM 705 C C . SER A 1 93 ? 4.468 3.975 -1.091 1.00 95.25 93 SER A C 1
ATOM 707 O O . SER A 1 93 ? 4.350 5.117 -1.521 1.00 95.25 93 SER A O 1
ATOM 709 N N . GLU A 1 94 ? 4.875 2.972 -1.880 1.00 93.19 94 GLU A N 1
ATOM 710 C CA . GLU A 1 94 ? 5.241 3.125 -3.297 1.00 93.19 94 GLU A CA 1
ATOM 711 C C . GLU A 1 94 ? 4.052 3.581 -4.168 1.00 93.19 94 GLU A C 1
ATOM 713 O O . GLU A 1 94 ? 4.238 4.257 -5.182 1.00 93.19 94 GLU A O 1
ATOM 718 N N . ILE A 1 95 ? 2.811 3.247 -3.799 1.00 93.81 95 ILE A N 1
ATOM 719 C CA . ILE A 1 95 ? 1.604 3.811 -4.431 1.00 93.81 95 ILE A CA 1
ATOM 720 C C . ILE A 1 95 ? 1.417 5.286 -4.034 1.00 93.81 95 ILE A C 1
ATOM 722 O O . ILE A 1 95 ? 0.833 6.055 -4.794 1.00 93.81 95 ILE A O 1
ATOM 726 N N . GLY A 1 96 ? 1.954 5.705 -2.889 1.00 94.44 96 GLY A N 1
ATOM 727 C CA . GLY A 1 96 ? 1.873 7.063 -2.355 1.00 94.44 96 GLY A CA 1
ATOM 728 C C . GLY A 1 96 ? 0.800 7.234 -1.280 1.00 94.44 96 GLY A C 1
ATOM 729 O O . GLY A 1 96 ? 0.346 8.357 -1.049 1.00 94.44 96 GLY A O 1
ATOM 730 N N . LEU A 1 97 ? 0.342 6.149 -0.647 1.00 96.25 97 LEU A N 1
ATOM 731 C CA . LEU A 1 97 ? -0.534 6.262 0.517 1.00 96.25 97 LEU A CA 1
ATOM 732 C C . LEU A 1 97 ? 0.263 6.805 1.713 1.00 96.25 97 LEU A C 1
ATOM 734 O O . LEU A 1 97 ? 1.447 6.500 1.866 1.00 96.25 97 LEU A O 1
ATOM 738 N N . PRO A 1 98 ? -0.375 7.575 2.607 1.00 96.19 98 PRO A N 1
ATOM 739 C CA . PRO A 1 98 ? 0.281 8.160 3.771 1.00 96.19 98 PRO A CA 1
ATOM 740 C C . PRO A 1 98 ? 0.432 7.131 4.903 1.00 96.19 98 PRO A C 1
ATOM 742 O O . PRO A 1 98 ? 0.009 7.370 6.030 1.00 96.19 98 PRO A O 1
ATOM 745 N N . VAL A 1 99 ? 1.024 5.972 4.614 1.00 95.75 99 VAL A N 1
ATOM 746 C CA . VAL A 1 99 ? 1.146 4.851 5.563 1.00 95.75 99 VAL A CA 1
ATOM 747 C C . VAL A 1 99 ? 1.920 5.211 6.831 1.00 95.75 99 VAL A C 1
ATOM 749 O O . VAL A 1 99 ? 1.681 4.616 7.872 1.00 95.75 99 VAL A O 1
ATOM 752 N N . SER A 1 100 ? 2.775 6.236 6.790 1.00 94.88 100 SER A N 1
ATOM 753 C CA . SER A 1 100 ? 3.460 6.759 7.977 1.00 94.88 100 SER A CA 1
ATOM 754 C C . SER A 1 100 ? 2.514 7.386 9.005 1.00 94.88 100 SER A C 1
ATOM 756 O O . SER A 1 100 ? 2.829 7.379 10.190 1.00 94.88 100 SER A O 1
ATOM 758 N N . LEU A 1 101 ? 1.356 7.906 8.579 1.00 96.75 101 LEU A N 1
ATOM 759 C CA . LEU A 1 101 ? 0.328 8.430 9.488 1.00 96.75 101 LEU A CA 1
ATOM 760 C C . LEU A 1 101 ? -0.455 7.313 10.187 1.00 96.75 101 LEU A C 1
ATOM 762 O O . LEU A 1 101 ? -1.044 7.554 11.234 1.00 96.75 101 LEU A O 1
ATOM 766 N N . PHE A 1 102 ? -0.450 6.112 9.607 1.00 97.00 102 PHE A N 1
ATOM 767 C CA . PHE A 1 102 ? -1.208 4.943 10.057 1.00 97.00 102 PHE A CA 1
ATOM 768 C C . PHE A 1 102 ? -0.284 3.775 10.416 1.00 97.00 102 PHE A C 1
ATOM 770 O O . PHE A 1 102 ? -0.692 2.620 10.354 1.00 97.00 102 PHE A O 1
ATOM 777 N N . TYR A 1 103 ? 0.984 4.061 10.727 1.00 96.19 103 TYR A N 1
ATOM 778 C CA . TYR A 1 103 ? 2.013 3.033 10.852 1.00 96.19 103 TYR A CA 1
ATOM 779 C C . TYR A 1 103 ? 1.688 2.039 11.969 1.00 96.19 103 TYR A C 1
ATOM 781 O O . TYR A 1 103 ? 1.708 0.834 11.736 1.00 96.19 103 TYR A O 1
ATOM 789 N N . ASP A 1 104 ? 1.344 2.542 13.157 1.00 97.69 104 ASP A N 1
ATOM 790 C CA . ASP A 1 104 ? 1.046 1.699 14.317 1.00 97.69 104 ASP A CA 1
ATOM 791 C C . ASP A 1 104 ? -0.180 0.808 14.064 1.00 97.69 104 ASP A C 1
ATOM 793 O O . ASP A 1 104 ? -0.125 -0.393 14.327 1.00 97.69 104 ASP A O 1
ATOM 797 N N . ASP A 1 105 ? -1.240 1.368 13.473 1.00 98.00 105 ASP A N 1
ATOM 798 C CA . ASP A 1 105 ? -2.460 0.633 13.120 1.00 98.00 105 ASP A CA 1
ATOM 799 C C . ASP A 1 105 ? -2.167 -0.448 12.069 1.00 98.00 105 ASP A C 1
ATOM 801 O O . ASP A 1 105 ? -2.499 -1.619 12.259 1.00 98.00 105 ASP A O 1
ATOM 805 N N . LEU A 1 106 ? -1.448 -0.093 10.998 1.00 96.25 106 LEU A N 1
ATOM 806 C CA . LEU A 1 106 ? -1.080 -1.028 9.937 1.00 96.25 106 LEU A CA 1
ATOM 807 C C . LEU A 1 106 ? -0.192 -2.163 10.465 1.00 96.25 106 LEU A C 1
ATOM 809 O O . LEU A 1 106 ? -0.396 -3.318 10.098 1.00 96.25 106 LEU A O 1
ATOM 813 N N . MET A 1 107 ? 0.765 -1.870 11.350 1.00 96.25 107 MET A N 1
ATOM 814 C CA . MET A 1 107 ? 1.595 -2.894 12.000 1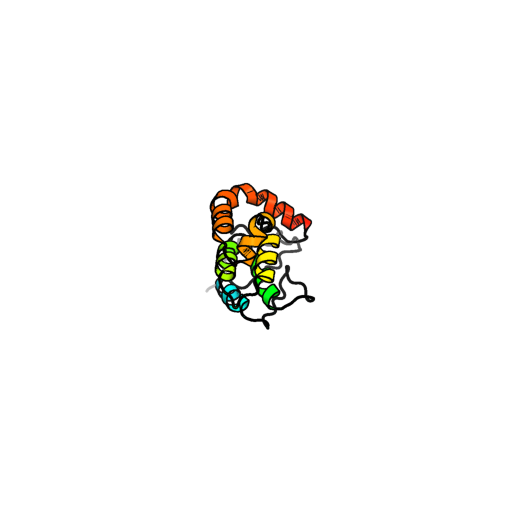.00 96.25 107 MET A CA 1
ATOM 815 C C . MET A 1 107 ? 0.789 -3.768 12.966 1.00 96.25 107 MET A C 1
ATOM 817 O O . MET A 1 107 ? 1.077 -4.957 13.108 1.00 96.25 107 MET A O 1
ATOM 821 N N . ALA A 1 108 ? -0.251 -3.208 13.585 1.00 97.62 108 ALA A N 1
ATOM 822 C CA . ALA A 1 108 ? -1.253 -3.959 14.332 1.00 97.62 108 ALA A CA 1
ATOM 823 C C . ALA A 1 108 ? -2.257 -4.699 13.426 1.00 97.62 108 ALA A C 1
ATOM 825 O O . ALA A 1 108 ? -3.122 -5.411 13.938 1.00 97.62 108 ALA A O 1
ATOM 826 N N . ARG A 1 109 ? -2.120 -4.578 12.096 1.00 97.50 109 ARG A N 1
ATOM 827 C CA . ARG A 1 109 ? -3.013 -5.138 11.068 1.00 97.50 109 ARG A CA 1
ATOM 828 C C . ARG A 1 109 ? -4.444 -4.594 11.134 1.00 97.50 109 ARG A C 1
ATOM 830 O O . ARG A 1 109 ? -5.358 -5.185 10.559 1.00 97.50 109 ARG A O 1
ATOM 837 N N . ASP A 1 110 ? -4.634 -3.456 11.796 1.00 98.19 110 ASP A N 1
ATOM 838 C CA . ASP A 1 110 ? -5.850 -2.658 11.714 1.00 98.19 110 ASP A CA 1
ATOM 839 C C . ASP A 1 110 ? -5.692 -1.650 10.575 1.00 98.19 110 ASP A C 1
ATOM 841 O O . ASP A 1 110 ? -4.929 -0.692 10.645 1.00 98.19 110 ASP A O 1
ATOM 845 N N . VAL A 1 111 ? -6.413 -1.880 9.485 1.00 97.69 111 VAL A N 1
ATOM 846 C CA . VAL A 1 111 ? -6.375 -0.994 8.318 1.00 97.69 111 VAL A CA 1
ATOM 847 C C . VAL A 1 111 ? -7.571 -0.059 8.244 1.00 97.69 111 VAL A C 1
ATOM 849 O O . VAL A 1 111 ? -7.678 0.690 7.280 1.00 97.69 111 VAL A O 1
ATOM 852 N N . SER A 1 112 ? -8.452 -0.048 9.246 1.00 98.06 112 SER A N 1
ATOM 853 C CA . SER A 1 112 ? -9.745 0.642 9.168 1.00 98.06 112 SER A CA 1
ATOM 854 C C . SER A 1 112 ? -9.592 2.138 8.866 1.00 98.06 112 SER A C 1
ATOM 856 O O . SER A 1 112 ? -10.276 2.679 7.996 1.00 98.06 112 SER A O 1
ATOM 858 N N . GLN A 1 113 ? -8.649 2.810 9.537 1.00 97.88 113 GLN A N 1
ATOM 859 C CA . GLN A 1 113 ? -8.402 4.240 9.320 1.00 97.88 113 GLN A CA 1
ATOM 860 C C . GLN A 1 113 ? -7.767 4.524 7.951 1.00 97.88 113 GLN A C 1
ATOM 862 O O . GLN A 1 113 ? -8.120 5.503 7.290 1.00 97.88 113 GLN A O 1
ATOM 867 N N . LEU A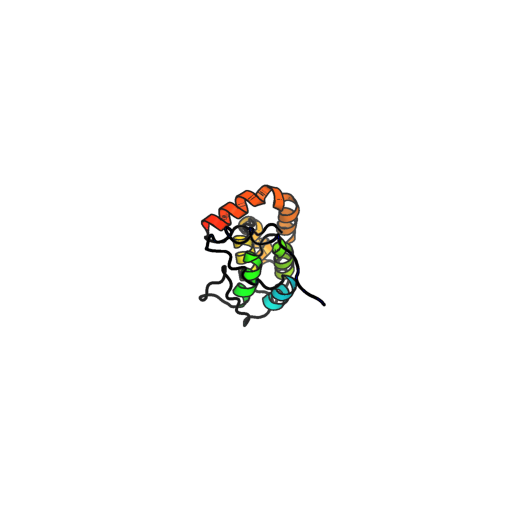 1 114 ? -6.857 3.657 7.499 1.00 98.06 114 LEU A N 1
ATOM 868 C CA . LEU A 1 114 ? -6.204 3.794 6.198 1.00 98.06 114 LEU A CA 1
ATOM 869 C C . LEU A 1 114 ? -7.172 3.497 5.040 1.00 98.06 114 LEU A C 1
ATOM 871 O O . LEU A 1 114 ? -7.163 4.216 4.042 1.00 98.06 114 LEU A O 1
ATOM 875 N N . GLU A 1 115 ? -8.035 2.488 5.183 1.00 98.12 115 GLU A N 1
ATOM 876 C CA . GLU A 1 115 ? -9.130 2.168 4.257 1.00 98.12 115 GLU A CA 1
ATOM 877 C C . GLU A 1 115 ? -10.112 3.336 4.143 1.00 98.12 115 GLU A C 1
ATOM 879 O O . GLU A 1 115 ? -10.440 3.769 3.036 1.00 98.12 115 GLU A O 1
ATOM 884 N N . GLN A 1 116 ? -10.536 3.903 5.276 1.00 98.19 116 GLN A N 1
ATOM 885 C CA . GLN A 1 116 ? -11.396 5.084 5.277 1.00 98.19 116 GLN A CA 1
ATOM 886 C C . GLN A 1 116 ? -10.718 6.258 4.564 1.00 98.19 116 GLN A C 1
ATOM 888 O O . GLN A 1 116 ? -11.311 6.877 3.674 1.00 98.19 116 GLN A O 1
ATOM 893 N N . TRP A 1 117 ? -9.454 6.533 4.899 1.00 97.69 117 TRP A N 1
ATOM 894 C CA . TRP A 1 117 ? -8.690 7.576 4.229 1.00 97.69 117 TRP A CA 1
ATOM 895 C C . TRP A 1 117 ? -8.617 7.328 2.720 1.00 97.69 117 TRP A C 1
ATOM 897 O O . TRP A 1 117 ? -8.787 8.264 1.942 1.00 97.69 117 TRP A O 1
ATOM 907 N N . TRP A 1 118 ? -8.390 6.091 2.278 1.00 97.25 118 TRP A N 1
ATOM 908 C CA . TRP A 1 118 ? -8.331 5.762 0.857 1.00 97.25 118 TRP A CA 1
ATOM 909 C C . TRP A 1 118 ? -9.632 6.138 0.138 1.00 97.25 118 TRP A C 1
ATOM 911 O O . TRP A 1 118 ? -9.597 6.901 -0.830 1.00 97.25 118 TRP A O 1
ATOM 921 N N . HIS A 1 119 ? -10.780 5.698 0.654 1.00 96.88 119 HIS A N 1
ATOM 922 C CA . HIS A 1 119 ? -12.084 5.980 0.050 1.00 96.88 119 HIS A CA 1
ATOM 923 C C . HIS A 1 119 ? -12.410 7.474 -0.036 1.00 96.88 119 HIS A C 1
ATOM 925 O O . HIS A 1 119 ? -12.958 7.935 -1.036 1.00 96.88 119 HIS A O 1
ATOM 931 N N . GLU A 1 120 ? -12.050 8.244 0.987 1.00 97.56 120 GLU A N 1
ATOM 932 C CA . GLU A 1 120 ? -12.324 9.682 1.029 1.00 97.56 120 GLU A CA 1
ATOM 933 C C . GLU A 1 120 ? -11.373 10.494 0.135 1.00 97.56 120 GLU A C 1
ATOM 935 O O . GLU A 1 120 ? -11.696 11.612 -0.277 1.00 97.56 120 GLU A O 1
ATOM 940 N N . ASN A 1 121 ? -10.175 9.966 -0.149 1.00 97.00 121 ASN A N 1
ATOM 941 C CA . ASN A 1 121 ? -9.057 10.787 -0.610 1.00 97.00 121 ASN A CA 1
ATOM 942 C C . ASN A 1 121 ? -8.373 10.291 -1.896 1.00 97.00 121 ASN A C 1
ATOM 944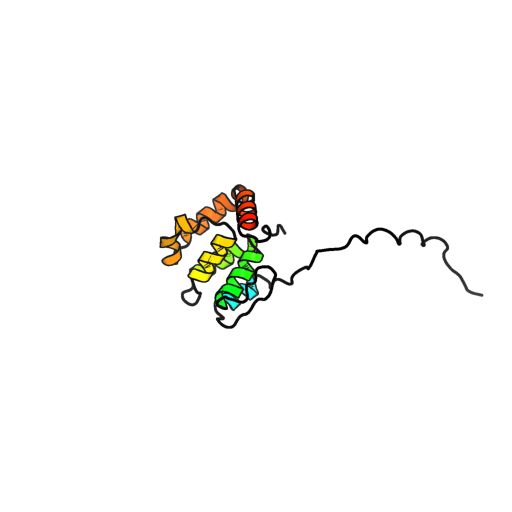 O O . ASN A 1 121 ? -7.524 11.016 -2.433 1.00 97.00 121 ASN A O 1
ATOM 948 N N . MET A 1 122 ? -8.724 9.110 -2.423 1.00 93.75 122 MET A N 1
ATOM 949 C CA . MET A 1 122 ? -8.015 8.501 -3.557 1.00 93.75 122 MET A CA 1
ATOM 950 C C . MET A 1 122 ? -7.998 9.383 -4.810 1.00 93.75 122 MET A C 1
ATOM 952 O O . MET A 1 122 ? -6.933 9.565 -5.399 1.00 93.75 122 MET A O 1
ATOM 956 N N . GLU A 1 123 ? -9.110 10.019 -5.181 1.00 92.50 123 GLU A N 1
ATOM 957 C CA . GLU A 1 123 ? -9.138 10.866 -6.380 1.00 92.50 123 GLU A CA 1
ATOM 958 C C . GLU A 1 123 ? -8.410 12.194 -6.165 1.00 92.50 123 GLU A C 1
ATOM 960 O O . GLU A 1 123 ? -7.566 12.590 -6.970 1.00 92.50 123 GLU A O 1
ATOM 965 N N . ARG A 1 124 ? -8.651 12.863 -5.030 1.00 94.88 124 ARG A N 1
ATOM 966 C CA . ARG A 1 124 ? -8.044 14.177 -4.754 1.00 94.88 124 ARG A CA 1
ATOM 967 C C . ARG A 1 124 ? -6.526 14.116 -4.585 1.00 94.88 124 ARG A C 1
ATOM 969 O O . ARG A 1 124 ? -5.852 15.114 -4.815 1.00 94.88 124 ARG A O 1
ATOM 976 N N . THR A 1 125 ? -5.986 12.974 -4.155 1.00 94.00 125 THR A N 1
ATOM 977 C CA . THR A 1 125 ? -4.540 12.802 -3.941 1.00 94.00 125 THR A CA 1
ATOM 978 C C . THR A 1 125 ? -3.829 12.124 -5.112 1.00 94.00 125 THR A C 1
ATOM 980 O O . THR A 1 125 ? -2.603 12.056 -5.099 1.00 94.00 125 THR A O 1
ATOM 983 N N . ARG A 1 126 ? -4.551 11.692 -6.160 1.00 91.75 126 ARG A N 1
ATOM 984 C CA . ARG A 1 126 ? -3.991 10.966 -7.317 1.00 91.75 126 ARG A CA 1
ATOM 985 C C . ARG A 1 126 ? -2.816 11.703 -7.971 1.00 91.75 126 ARG A C 1
ATOM 987 O O . ARG A 1 126 ? -1.788 11.095 -8.251 1.00 91.75 126 ARG A O 1
ATOM 994 N N . GLY A 1 127 ? -2.935 13.020 -8.158 1.00 92.12 127 GLY A N 1
ATOM 995 C CA . GLY A 1 127 ? -1.860 13.848 -8.720 1.00 92.12 127 GLY A CA 1
ATOM 996 C C . GLY A 1 127 ? -0.581 13.823 -7.876 1.00 92.12 127 GLY A C 1
ATOM 997 O O . GLY A 1 127 ? 0.491 13.525 -8.396 1.00 92.12 127 GLY A O 1
ATOM 998 N N . ALA A 1 128 ? -0.708 14.047 -6.565 1.00 93.38 128 ALA A N 1
ATOM 999 C CA . ALA A 1 128 ? 0.420 14.016 -5.632 1.00 93.38 128 ALA A CA 1
ATOM 1000 C C . ALA A 1 128 ? 1.046 12.614 -5.513 1.00 93.38 128 ALA A C 1
ATOM 1002 O O . ALA A 1 128 ? 2.265 12.488 -5.426 1.00 93.38 128 ALA A O 1
ATOM 1003 N N . ARG A 1 129 ? 0.235 11.547 -5.566 1.00 93.19 129 ARG A N 1
ATOM 1004 C CA . ARG A 1 129 ? 0.733 10.161 -5.601 1.00 93.19 129 ARG A CA 1
ATOM 1005 C C . ARG A 1 129 ? 1.549 9.876 -6.865 1.00 93.19 129 ARG A C 1
ATOM 1007 O O . ARG A 1 129 ? 2.626 9.292 -6.785 1.00 93.19 129 ARG A O 1
ATOM 1014 N N . ASN A 1 130 ? 1.093 10.341 -8.027 1.00 91.75 130 ASN A N 1
ATOM 1015 C CA . ASN A 1 130 ? 1.848 10.211 -9.278 1.00 91.75 130 ASN A CA 1
ATOM 1016 C C . ASN A 1 130 ? 3.154 11.020 -9.272 1.00 91.75 130 ASN A C 1
ATOM 1018 O O . ASN A 1 130 ? 4.171 10.555 -9.794 1.00 91.75 130 ASN A O 1
ATOM 1022 N N . GLU A 1 131 ? 3.150 12.205 -8.661 1.00 92.12 131 GLU A N 1
ATOM 1023 C CA . GLU A 1 131 ? 4.366 12.992 -8.440 1.00 92.12 131 GLU A CA 1
ATOM 1024 C C . GLU A 1 131 ? 5.346 12.248 -7.521 1.00 92.12 131 GLU A C 1
ATOM 1026 O O . GLU A 1 131 ? 6.510 12.078 -7.882 1.00 92.12 131 GLU A O 1
ATOM 1031 N N . HIS A 1 132 ? 4.867 11.712 -6.393 1.00 89.94 132 HIS A N 1
ATOM 1032 C CA . HIS A 1 132 ?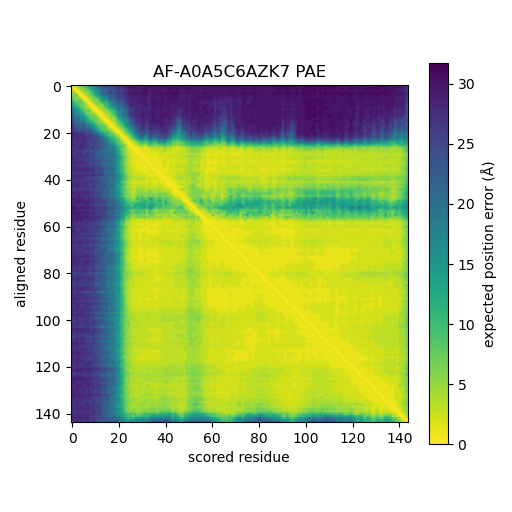 5.669 10.886 -5.488 1.00 89.94 132 HIS A CA 1
ATOM 1033 C C . HIS A 1 132 ? 6.333 9.717 -6.222 1.00 89.94 132 HIS A C 1
ATOM 1035 O O . HIS A 1 132 ? 7.545 9.534 -6.126 1.00 89.94 132 HIS A O 1
ATOM 1041 N N . ARG A 1 133 ? 5.561 8.972 -7.019 1.00 89.56 133 ARG A N 1
ATOM 1042 C CA . ARG A 1 133 ? 6.067 7.853 -7.825 1.00 89.56 133 ARG A CA 1
ATOM 1043 C C . ARG A 1 133 ? 7.163 8.285 -8.786 1.00 89.56 133 ARG A C 1
ATOM 1045 O O . ARG A 1 133 ? 8.207 7.641 -8.840 1.00 89.56 133 ARG A O 1
ATOM 1052 N N . SER A 1 134 ? 6.972 9.419 -9.454 1.00 89.44 134 SER A N 1
ATOM 1053 C CA . SER A 1 134 ? 7.983 9.992 -10.345 1.00 89.44 134 SER A CA 1
ATOM 1054 C C . SER A 1 134 ? 9.282 10.317 -9.595 1.00 89.44 134 SER A C 1
ATOM 1056 O O . SER A 1 134 ? 10.366 10.023 -10.095 1.00 89.44 134 SER A O 1
ATOM 1058 N N . ILE A 1 135 ? 9.185 10.854 -8.372 1.00 89.38 135 ILE A N 1
ATOM 1059 C CA . ILE A 1 135 ? 10.341 11.160 -7.512 1.00 89.38 135 ILE A CA 1
ATOM 1060 C C . ILE A 1 135 ? 11.110 9.888 -7.128 1.00 89.38 135 ILE A C 1
ATOM 1062 O O . ILE A 1 135 ? 12.340 9.889 -7.148 1.00 89.38 135 ILE A O 1
ATOM 1066 N N . ILE A 1 136 ? 10.412 8.794 -6.811 1.00 85.50 136 ILE A N 1
ATOM 1067 C CA . ILE A 1 136 ? 11.044 7.514 -6.438 1.00 85.50 136 ILE A CA 1
ATOM 1068 C C . ILE A 1 136 ? 11.407 6.631 -7.646 1.00 85.50 136 ILE A C 1
ATOM 1070 O O . ILE A 1 136 ? 11.854 5.494 -7.474 1.00 85.50 136 ILE A O 1
ATOM 1074 N N . GLY A 1 137 ? 11.255 7.155 -8.868 1.00 84.06 137 GLY A N 1
ATOM 1075 C CA . GLY A 1 137 ? 11.614 6.472 -10.112 1.00 84.06 137 GLY A CA 1
ATOM 1076 C C . GLY A 1 137 ? 10.642 5.365 -10.527 1.00 84.06 137 GLY A C 1
ATOM 1077 O O . GLY A 1 137 ? 11.032 4.467 -11.271 1.00 84.06 137 GLY A O 1
ATOM 1078 N N . LEU A 1 138 ? 9.399 5.404 -10.045 1.00 84.44 138 LEU A N 1
ATOM 1079 C CA . LEU A 1 138 ? 8.316 4.521 -10.469 1.00 84.44 138 LEU A CA 1
ATOM 1080 C C . LEU A 1 138 ? 7.429 5.205 -11.522 1.00 84.44 138 LEU A C 1
ATOM 1082 O O . LEU A 1 138 ? 7.218 6.419 -11.463 1.00 84.44 138 LEU A O 1
ATOM 1086 N N . PRO A 1 139 ? 6.864 4.444 -12.477 1.00 82.62 139 PRO A N 1
ATOM 1087 C CA . PRO A 1 139 ? 5.904 4.997 -13.424 1.00 82.62 139 PRO A CA 1
ATOM 1088 C C . PRO A 1 139 ? 4.642 5.471 -12.686 1.00 82.62 139 PRO A C 1
ATOM 1090 O O . PRO A 1 139 ? 4.286 4.878 -11.662 1.00 82.62 139 PRO A O 1
ATOM 1093 N N . PRO A 1 140 ? 3.925 6.490 -13.193 1.00 82.31 140 PRO A N 1
ATOM 1094 C CA . PRO A 1 140 ? 2.644 6.898 -12.622 1.00 82.31 140 PRO A CA 1
ATOM 1095 C C . PRO A 1 140 ? 1.650 5.728 -12.609 1.00 82.31 140 PRO A C 1
ATOM 1097 O O . PRO A 1 140 ? 1.774 4.780 -13.388 1.00 82.31 140 PRO A O 1
ATOM 1100 N N . VAL A 1 141 ? 0.669 5.794 -11.709 1.00 72.62 141 VAL A N 1
ATOM 1101 C CA . VAL A 1 141 ? -0.406 4.799 -11.627 1.00 72.62 141 VAL A CA 1
ATOM 1102 C C . VAL A 1 141 ? -1.135 4.734 -12.967 1.00 72.62 141 VAL A C 1
ATOM 1104 O O . VAL A 1 141 ? -1.488 5.773 -13.535 1.00 72.62 141 VAL A O 1
ATOM 1107 N N . ARG A 1 142 ? -1.359 3.518 -13.478 1.00 67.81 142 ARG A N 1
ATOM 1108 C CA . ARG A 1 142 ? -2.137 3.337 -14.705 1.00 67.81 142 ARG A CA 1
ATOM 1109 C C . ARG A 1 142 ? -3.575 3.765 -14.432 1.00 67.81 142 ARG A C 1
ATOM 1111 O O . ARG A 1 142 ? -4.190 3.318 -13.472 1.00 67.81 142 ARG A O 1
ATOM 1118 N N . VAL A 1 143 ? -4.096 4.639 -15.282 1.00 55.34 143 VAL A N 1
ATOM 1119 C CA . VAL A 1 143 ? -5.534 4.896 -15.354 1.00 55.34 143 VAL A CA 1
ATOM 1120 C C . VAL A 1 143 ? -6.062 3.900 -16.381 1.00 55.34 143 VAL A C 1
ATOM 1122 O O . VAL A 1 143 ? -5.622 3.955 -17.532 1.00 55.34 143 VAL A O 1
ATOM 1125 N N . GLN A 1 144 ? -6.887 2.943 -15.951 1.00 50.06 144 GLN A N 1
ATOM 1126 C CA . GLN A 1 144 ? -7.644 2.091 -16.873 1.00 50.06 144 GLN A CA 1
ATOM 1127 C C . GLN A 1 144 ? -8.842 2.856 -17.436 1.00 50.06 144 GLN A C 1
ATOM 1129 O O . GLN A 1 144 ? -9.439 3.653 -16.676 1.00 50.06 144 GLN A O 1
#

Radius of gyration: 21.32 Å; Cα contacts (8 Å, |Δi|>4): 163; chains: 1; bounding box: 32×32×84 Å

Sequence (144 aa):
MNTLHKSSQLFALLLFAVAGCGESYDVPPVDQLAVELRNPEYRWKGPCSREDRIPVLHAARALACIGDDAVPTLLDAAKDPEVDIISVHDALSEIGLPVSLFYDDLMARDVSQLEQWWHENMERTRGARNEHRSIIGLPPVRVQ

Foldseek 3Di:
DDDDDDDDDDPDPDDDDDDDDDPPWCLDDLVVLLVCLLPQPAADDDPQDDPPDTRNLRSLSSLLLQAPVNLVSLLVLLLPPSGDLVSSLVSCVLSPQPCVVVVVCSVVSNCPVSVVCCVVPVVVCLVVSQVSNVVVVHHRNDDD

Mean predicted aligned error: 9.85 Å

Secondary structure (DSSP, 8-state):
----------S--S------------PPPHHHHHHHTT-TT----STT--TTS-HHHHHHHHHHHH-GGGHHHHHHHHT-TTS-HHHHHHHHHHHT--GGGGHHHHHTT--HHHHHHHHHHHHHHHHHHHHHHHHTTPPPPP--

pLDDT: mean 81.97, std 20.19, range [34.0, 98.31]

Organism: NCBI:txid2714739